Protein AF-A0A7Y9XGN6-F1 (afdb_monomer_lite)

Sequence (135 aa):
MPPRQEVPAAYTAVFDGYAAALERAPLDTHTRRAYASRVRSFLAWLETADPAGGDPLTDAHGRDFAARDYRSHLKTVLKRSPATANAHLVALDHFFTHLGLGPANVGRDEPPANAPAHWQPGSRSGSCARWRSAP

Structure (mmCIF, N/CA/C/O backbone):
data_AF-A0A7Y9XGN6-F1
#
_entry.id   AF-A0A7Y9XGN6-F1
#
loop_
_atom_site.group_PDB
_atom_site.id
_atom_site.type_symbol
_atom_site.label_atom_id
_atom_site.label_alt_id
_atom_site.label_comp_id
_atom_site.label_asym_id
_atom_site.label_entity_id
_atom_site.label_seq_id
_atom_site.pdbx_PDB_ins_code
_atom_site.Cartn_x
_atom_site.Cartn_y
_atom_site.Cartn_z
_atom_site.occupancy
_atom_site.B_iso_or_equiv
_atom_site.auth_seq_id
_atom_site.auth_comp_id
_atom_site.auth_asym_id
_atom_site.auth_atom_id
_atom_site.pdbx_PDB_model_num
ATOM 1 N N . MET A 1 1 ? 21.575 1.182 7.914 1.00 39.06 1 MET A N 1
ATOM 2 C CA . MET A 1 1 ? 20.218 0.738 7.526 1.00 39.06 1 MET A CA 1
ATOM 3 C C . MET A 1 1 ? 19.242 1.370 8.499 1.00 39.06 1 MET A C 1
ATOM 5 O O . MET A 1 1 ? 19.500 1.233 9.689 1.00 39.06 1 MET A O 1
ATOM 9 N N . PRO A 1 2 ? 18.183 2.069 8.058 1.00 43.06 2 PRO A N 1
ATOM 10 C CA . PRO A 1 2 ? 17.113 2.421 8.985 1.00 43.06 2 PRO A CA 1
ATOM 11 C C . PRO A 1 2 ? 16.530 1.123 9.575 1.00 43.06 2 PRO A C 1
ATOM 13 O O . PRO A 1 2 ? 16.547 0.098 8.878 1.00 43.06 2 PRO A O 1
ATOM 16 N N . PRO A 1 3 ? 16.075 1.129 10.840 1.00 50.78 3 PRO A N 1
ATOM 17 C CA . PRO A 1 3 ? 15.424 -0.034 11.429 1.00 50.78 3 PRO A CA 1
ATOM 18 C C . PRO A 1 3 ? 14.290 -0.496 10.510 1.00 50.78 3 PRO A C 1
ATOM 20 O O . PRO A 1 3 ? 13.629 0.323 9.864 1.00 50.78 3 PRO A O 1
ATOM 23 N N . ARG A 1 4 ? 14.099 -1.817 10.396 1.00 63.28 4 ARG A N 1
ATOM 24 C CA . ARG A 1 4 ? 12.927 -2.359 9.701 1.00 63.28 4 ARG A CA 1
ATOM 25 C C . ARG A 1 4 ? 11.708 -1.759 10.389 1.00 63.28 4 ARG A C 1
ATOM 27 O O . ARG A 1 4 ? 11.490 -2.040 11.557 1.00 63.28 4 ARG A O 1
ATOM 34 N N . GLN A 1 5 ? 10.968 -0.921 9.672 1.00 76.62 5 GLN A N 1
ATOM 35 C CA . GLN A 1 5 ? 9.728 -0.354 10.179 1.00 76.62 5 GLN A CA 1
ATOM 36 C C . GLN A 1 5 ? 8.801 -1.513 10.556 1.00 76.62 5 GLN A C 1
ATOM 38 O O . GLN A 1 5 ? 8.563 -2.406 9.732 1.00 76.62 5 GLN A O 1
ATOM 43 N N . GLU A 1 6 ? 8.399 -1.542 11.823 1.00 86.19 6 GLU A N 1
ATOM 44 C CA . GLU A 1 6 ? 7.549 -2.586 12.385 1.00 86.19 6 GLU A CA 1
ATOM 45 C C . GLU A 1 6 ? 6.124 -2.444 11.855 1.00 86.19 6 GLU A C 1
ATOM 47 O O . GLU A 1 6 ? 5.692 -1.350 11.486 1.00 86.19 6 GLU A O 1
ATOM 52 N N . VAL A 1 7 ? 5.413 -3.568 11.764 1.00 88.25 7 VAL A N 1
ATOM 53 C CA . VAL A 1 7 ? 3.999 -3.561 11.382 1.00 88.25 7 VAL A CA 1
ATOM 54 C C . VAL A 1 7 ? 3.183 -3.294 12.643 1.00 88.25 7 VAL A C 1
ATOM 56 O O . VAL A 1 7 ? 3.361 -4.025 13.618 1.00 88.25 7 VAL A O 1
ATOM 59 N N . PRO A 1 8 ? 2.308 -2.275 12.648 1.00 91.94 8 PRO A N 1
ATOM 60 C CA . PRO A 1 8 ? 1.384 -2.050 13.752 1.00 91.94 8 PRO A CA 1
ATOM 61 C C . PRO A 1 8 ? 0.510 -3.280 14.000 1.00 91.94 8 PRO A C 1
ATOM 63 O O . PRO A 1 8 ? 0.090 -3.946 13.052 1.00 91.94 8 PRO A O 1
ATOM 66 N N . ALA A 1 9 ? 0.200 -3.555 15.270 1.00 90.56 9 ALA A N 1
ATOM 67 C CA . ALA A 1 9 ? -0.523 -4.760 15.678 1.00 90.56 9 ALA A CA 1
ATOM 68 C C . ALA A 1 9 ? -1.870 -4.936 14.953 1.00 90.56 9 ALA A C 1
ATOM 70 O O . ALA A 1 9 ? -2.242 -6.060 14.617 1.00 90.56 9 ALA A O 1
ATOM 71 N N . ALA A 1 10 ? -2.558 -3.827 14.654 1.00 90.25 10 ALA A N 1
ATOM 72 C CA . ALA A 1 10 ? -3.819 -3.814 13.914 1.00 90.25 10 ALA A CA 1
ATOM 73 C C . ALA A 1 10 ? -3.705 -4.434 12.508 1.00 90.25 10 ALA A C 1
ATOM 75 O O . ALA A 1 10 ? -4.661 -5.024 12.011 1.00 90.25 10 ALA A O 1
ATOM 76 N N . TYR A 1 11 ? -2.527 -4.358 11.881 1.00 94.00 11 TYR A N 1
ATOM 77 C CA . TYR A 1 11 ? -2.303 -4.800 10.504 1.00 94.00 11 TYR A CA 1
ATOM 78 C C . TYR A 1 11 ? -1.455 -6.071 10.387 1.00 94.00 11 TYR A C 1
ATOM 80 O O . TYR A 1 11 ? -1.208 -6.535 9.271 1.00 94.00 11 TYR A O 1
ATOM 88 N N . THR A 1 12 ? -1.021 -6.660 11.507 1.00 94.19 12 THR A N 1
ATOM 89 C CA . THR A 1 12 ? -0.153 -7.850 11.518 1.00 94.19 12 THR A CA 1
ATOM 90 C C . THR A 1 12 ? -0.769 -9.014 10.749 1.00 94.19 12 THR A C 1
ATOM 92 O O . THR A 1 12 ? -0.118 -9.570 9.871 1.00 94.19 12 THR A O 1
ATOM 95 N N . ALA A 1 13 ? -2.042 -9.337 10.996 1.00 94.62 13 ALA A N 1
ATOM 96 C CA . ALA A 1 13 ? -2.705 -10.465 10.338 1.00 94.62 13 ALA A CA 1
ATOM 97 C C . ALA A 1 13 ? -2.766 -10.302 8.807 1.00 94.62 13 ALA A C 1
ATOM 99 O O . ALA A 1 13 ? -2.491 -11.242 8.059 1.00 94.62 13 ALA A O 1
ATOM 100 N N . VAL A 1 14 ? -3.080 -9.090 8.340 1.00 95.06 14 VAL A N 1
ATOM 101 C CA . VAL A 1 14 ? -3.137 -8.769 6.907 1.00 95.06 14 VAL A CA 1
ATOM 102 C C . VAL A 1 14 ? -1.741 -8.843 6.284 1.00 95.06 14 VAL A C 1
ATOM 104 O O . VAL A 1 14 ? -1.564 -9.399 5.198 1.00 95.06 14 VAL A O 1
ATOM 107 N N . PHE A 1 15 ? -0.728 -8.320 6.980 1.00 95.88 15 PHE A N 1
ATOM 108 C CA . PHE A 1 15 ? 0.651 -8.375 6.513 1.00 95.88 15 PHE A CA 1
ATOM 109 C C . PHE A 1 15 ? 1.195 -9.806 6.450 1.00 95.88 15 PHE A C 1
ATOM 111 O O . PHE A 1 15 ? 1.836 -10.161 5.461 1.00 95.88 15 PHE A O 1
ATOM 118 N N . ASP A 1 16 ? 0.925 -10.634 7.457 1.00 95.62 16 ASP A N 1
ATOM 119 C CA . ASP A 1 16 ? 1.389 -12.022 7.511 1.00 95.62 16 ASP A CA 1
ATOM 120 C C . ASP A 1 16 ? 0.761 -12.866 6.396 1.00 95.62 16 ASP A C 1
ATOM 122 O O . ASP A 1 16 ? 1.461 -13.630 5.724 1.00 95.62 16 ASP A O 1
ATOM 126 N N . GLY A 1 17 ? -0.534 -12.663 6.119 1.00 96.19 17 GLY A N 1
ATOM 127 C CA . GLY A 1 17 ? -1.211 -13.275 4.973 1.00 96.19 17 GLY A CA 1
ATOM 128 C C . GLY A 1 17 ? -0.539 -12.915 3.645 1.00 96.19 17 GLY A C 1
ATOM 129 O O . GLY A 1 17 ? -0.247 -13.793 2.823 1.00 96.19 17 GLY A O 1
ATOM 130 N N . TYR A 1 18 ? -0.195 -11.638 3.469 1.00 96.06 18 TYR A N 1
ATOM 131 C CA . TYR A 1 18 ? 0.516 -11.172 2.284 1.00 96.06 18 TYR A CA 1
ATOM 132 C C . TYR A 1 18 ? 1.956 -11.699 2.199 1.00 96.06 18 TYR A C 1
ATOM 134 O O . TYR A 1 18 ? 2.402 -12.112 1.127 1.00 96.06 18 TYR A O 1
ATOM 142 N N . ALA A 1 19 ? 2.691 -11.742 3.312 1.00 95.00 19 ALA A N 1
ATOM 143 C CA . ALA A 1 19 ? 4.045 -12.287 3.361 1.00 95.00 19 ALA A CA 1
ATOM 144 C C . ALA A 1 19 ? 4.062 -13.776 2.974 1.00 95.00 19 ALA A C 1
ATOM 146 O O . ALA A 1 19 ? 4.873 -14.192 2.146 1.00 95.00 19 ALA A O 1
ATOM 147 N N . ALA A 1 20 ? 3.108 -14.562 3.478 1.00 95.75 20 ALA A N 1
ATOM 148 C CA . ALA A 1 20 ? 2.940 -15.962 3.095 1.00 95.75 20 ALA A CA 1
ATOM 149 C C . ALA A 1 20 ? 2.544 -16.137 1.616 1.00 95.75 20 ALA A C 1
ATOM 151 O O . ALA A 1 20 ? 2.874 -17.149 0.990 1.00 95.75 20 ALA A O 1
ATOM 152 N N . ALA A 1 21 ? 1.824 -15.176 1.030 1.00 94.19 21 ALA A N 1
ATOM 153 C CA . ALA A 1 21 ? 1.539 -15.164 -0.403 1.00 94.19 21 ALA A CA 1
ATOM 154 C C . ALA A 1 21 ? 2.789 -14.836 -1.237 1.00 94.19 21 ALA A C 1
ATOM 156 O O . ALA A 1 21 ? 3.041 -15.510 -2.236 1.00 94.19 21 ALA A O 1
ATOM 157 N N . LEU A 1 22 ? 3.610 -13.872 -0.804 1.00 93.69 22 LEU A N 1
ATOM 158 C CA . LEU A 1 22 ? 4.873 -13.529 -1.466 1.00 93.69 22 LEU A CA 1
ATOM 159 C C . LEU A 1 22 ? 5.839 -14.715 -1.525 1.00 93.69 22 LEU A C 1
ATOM 161 O O . LEU A 1 22 ? 6.496 -14.901 -2.547 1.00 93.69 22 LEU A O 1
ATOM 165 N N . GLU A 1 23 ? 5.903 -15.541 -0.478 1.00 92.69 23 GLU A N 1
ATOM 166 C CA . GLU A 1 23 ? 6.779 -16.720 -0.476 1.00 92.69 23 GLU A CA 1
ATOM 167 C C . GLU A 1 23 ? 6.382 -17.785 -1.507 1.00 92.69 23 GLU A C 1
ATOM 169 O O . GLU A 1 23 ? 7.240 -18.508 -2.021 1.00 92.69 23 GLU A O 1
ATOM 174 N N . ARG A 1 24 ? 5.094 -17.845 -1.862 1.00 91.06 24 ARG A N 1
ATOM 175 C CA . ARG A 1 24 ? 4.558 -18.757 -2.883 1.00 91.06 24 ARG A CA 1
ATOM 176 C C . ARG A 1 24 ? 4.578 -18.162 -4.291 1.00 91.06 24 ARG A C 1
ATOM 178 O O . ARG A 1 24 ? 4.415 -18.899 -5.260 1.00 91.06 24 ARG A O 1
ATOM 185 N N . ALA A 1 25 ? 4.764 -16.850 -4.420 1.00 88.56 25 ALA A N 1
ATOM 186 C CA . ALA A 1 25 ? 4.766 -16.174 -5.709 1.00 88.56 25 ALA A CA 1
ATOM 187 C C . ALA A 1 25 ? 6.040 -16.506 -6.514 1.00 88.56 25 ALA A C 1
ATOM 189 O O . ALA A 1 25 ? 7.129 -16.589 -5.936 1.00 88.56 25 ALA A O 1
ATOM 190 N N . PRO A 1 26 ? 5.964 -16.624 -7.852 1.00 91.38 26 PRO A N 1
ATOM 191 C CA . PRO A 1 26 ? 7.125 -16.840 -8.721 1.00 91.38 26 PRO A CA 1
ATOM 192 C C . PRO A 1 26 ? 7.944 -15.545 -8.915 1.00 91.38 26 PRO A C 1
ATOM 194 O O . PRO A 1 26 ? 8.230 -15.125 -10.030 1.00 91.38 26 PRO A O 1
ATOM 197 N N . LEU A 1 27 ? 8.291 -14.884 -7.811 1.00 89.88 27 LEU A N 1
ATOM 198 C CA . LEU A 1 27 ? 9.112 -13.677 -7.741 1.00 89.88 27 LEU A CA 1
ATOM 199 C C . LEU A 1 27 ? 10.478 -14.022 -7.160 1.00 89.88 27 LEU A C 1
ATOM 201 O O . LEU A 1 27 ? 10.582 -14.892 -6.292 1.00 89.88 27 LEU A O 1
ATOM 205 N N . ASP A 1 28 ? 11.514 -13.297 -7.568 1.00 93.25 28 ASP A N 1
ATOM 206 C CA . ASP A 1 28 ? 12.833 -13.442 -6.968 1.00 93.25 28 ASP A CA 1
ATOM 207 C C . ASP A 1 28 ? 12.858 -12.931 -5.513 1.00 93.25 28 ASP A C 1
ATOM 209 O O . ASP A 1 28 ? 12.075 -12.069 -5.093 1.00 93.25 28 ASP A O 1
ATOM 213 N N . THR A 1 29 ? 13.802 -13.449 -4.726 1.00 91.19 29 THR A N 1
ATOM 214 C CA . THR A 1 29 ? 13.941 -13.131 -3.298 1.00 91.19 29 THR A CA 1
ATOM 215 C C . THR A 1 29 ? 14.146 -11.638 -3.038 1.00 91.19 29 THR A C 1
ATOM 217 O O . THR A 1 29 ? 13.726 -11.121 -1.999 1.00 91.19 29 THR A O 1
ATOM 220 N N . HIS A 1 30 ? 14.808 -10.914 -3.944 1.00 91.12 30 HIS A N 1
ATOM 221 C CA . HIS A 1 30 ? 15.006 -9.480 -3.780 1.00 91.12 30 HIS A CA 1
ATOM 222 C C . HIS A 1 30 ? 13.679 -8.730 -3.943 1.00 91.12 30 HIS A C 1
ATOM 224 O O . HIS A 1 30 ? 13.337 -7.934 -3.065 1.00 91.12 30 HIS A O 1
ATOM 230 N N . THR A 1 31 ? 12.889 -9.052 -4.966 1.00 91.19 31 THR A N 1
ATOM 231 C CA . THR A 1 31 ? 11.566 -8.457 -5.194 1.00 91.19 31 THR A CA 1
ATOM 232 C C . THR A 1 31 ? 10.594 -8.750 -4.052 1.00 91.19 31 THR A C 1
ATOM 234 O O . THR A 1 31 ? 9.976 -7.811 -3.544 1.00 91.19 31 THR A O 1
ATOM 237 N N . ARG A 1 32 ? 10.527 -9.995 -3.551 1.00 93.50 32 ARG A N 1
ATOM 238 C CA . ARG A 1 32 ? 9.690 -10.353 -2.383 1.00 93.50 32 ARG A CA 1
ATOM 239 C C . ARG A 1 32 ? 10.010 -9.483 -1.167 1.00 93.50 32 ARG A C 1
ATOM 241 O O . ARG A 1 32 ? 9.125 -8.848 -0.592 1.00 93.50 32 ARG A O 1
ATOM 248 N N . ARG A 1 33 ? 11.296 -9.381 -0.809 1.00 92.75 33 ARG A N 1
ATOM 249 C CA . ARG A 1 33 ? 11.750 -8.548 0.320 1.00 92.75 33 ARG A CA 1
ATOM 250 C C . ARG A 1 33 ? 11.431 -7.075 0.104 1.00 92.75 33 ARG A C 1
ATOM 252 O O . ARG A 1 33 ? 11.039 -6.387 1.048 1.00 92.75 33 ARG A O 1
ATOM 259 N N . ALA A 1 34 ? 11.600 -6.591 -1.121 1.00 93.56 34 ALA A N 1
ATOM 260 C CA . ALA A 1 34 ? 11.362 -5.201 -1.456 1.00 93.56 34 ALA A CA 1
ATOM 261 C C . ALA A 1 34 ? 9.862 -4.854 -1.395 1.00 93.56 34 ALA A C 1
ATOM 263 O O . ALA A 1 34 ? 9.510 -3.787 -0.898 1.00 93.56 34 ALA A O 1
ATOM 264 N N . TYR A 1 35 ? 8.971 -5.747 -1.832 1.00 95.62 35 TYR A N 1
ATOM 265 C CA . TYR A 1 35 ? 7.520 -5.561 -1.718 1.00 95.62 35 TYR A CA 1
ATOM 266 C C . TYR A 1 35 ? 7.070 -5.604 -0.262 1.00 95.62 35 TYR A C 1
ATOM 268 O O . TYR A 1 35 ? 6.422 -4.663 0.194 1.00 95.62 35 TYR A O 1
ATOM 276 N N . ALA A 1 36 ? 7.499 -6.620 0.492 1.00 94.94 36 ALA A N 1
ATOM 277 C CA . ALA A 1 36 ? 7.215 -6.715 1.919 1.00 94.94 36 ALA A CA 1
ATOM 278 C C . ALA A 1 36 ? 7.653 -5.441 2.657 1.00 94.94 36 ALA A C 1
ATOM 280 O O . ALA A 1 36 ? 6.879 -4.867 3.413 1.00 94.94 36 ALA A O 1
ATOM 281 N N . SER A 1 37 ? 8.863 -4.935 2.390 1.00 95.31 37 SER A N 1
ATOM 282 C CA . SER A 1 37 ? 9.350 -3.705 3.023 1.00 95.31 37 SER A CA 1
ATOM 283 C C . SER A 1 37 ? 8.481 -2.486 2.724 1.00 95.31 37 SER A C 1
ATOM 285 O O . SER A 1 37 ? 8.237 -1.687 3.623 1.00 95.31 37 SER A O 1
ATOM 287 N N . ARG A 1 38 ? 8.031 -2.325 1.477 1.00 95.12 38 ARG A N 1
ATOM 288 C CA . ARG A 1 38 ? 7.225 -1.166 1.070 1.00 95.12 38 ARG A CA 1
ATOM 289 C C . ARG A 1 38 ? 5.816 -1.221 1.651 1.00 95.12 38 ARG A C 1
ATOM 291 O O . ARG A 1 38 ? 5.317 -0.185 2.076 1.00 95.12 38 ARG A O 1
ATOM 298 N N . VAL A 1 39 ? 5.227 -2.415 1.738 1.00 96.31 39 VAL A N 1
ATOM 299 C CA . VAL A 1 39 ? 3.919 -2.618 2.376 1.00 96.31 39 VAL A CA 1
ATOM 300 C C . VAL A 1 39 ? 3.991 -2.357 3.881 1.00 96.31 39 VAL A C 1
ATOM 302 O O . VAL A 1 39 ? 3.126 -1.659 4.395 1.00 96.31 39 VAL A O 1
ATOM 305 N N . ARG A 1 40 ? 5.055 -2.778 4.587 1.00 95.69 40 ARG A N 1
ATOM 306 C CA . ARG A 1 40 ? 5.224 -2.412 6.012 1.00 95.69 40 ARG A CA 1
ATOM 307 C C . ARG A 1 40 ? 5.238 -0.901 6.221 1.00 95.69 40 ARG A C 1
ATOM 309 O O . ARG A 1 40 ? 4.556 -0.403 7.107 1.00 95.69 40 ARG A O 1
ATOM 316 N N . SER A 1 41 ? 5.981 -0.168 5.390 1.00 94.94 41 SER A N 1
ATOM 317 C CA . SER A 1 41 ? 6.027 1.296 5.477 1.00 94.94 41 SER A CA 1
ATOM 318 C C . SER A 1 41 ? 4.681 1.962 5.189 1.00 94.94 41 SER A C 1
ATOM 320 O O . SER A 1 41 ? 4.443 3.052 5.699 1.00 94.94 41 SER A O 1
ATOM 322 N N . PHE A 1 42 ? 3.822 1.348 4.375 1.00 95.38 42 PHE A N 1
ATOM 323 C CA . PHE A 1 42 ? 2.464 1.834 4.141 1.00 95.38 42 PHE A CA 1
ATOM 324 C C . PHE A 1 42 ? 1.549 1.559 5.338 1.00 95.38 42 PHE A C 1
ATOM 326 O O . PHE A 1 42 ? 0.908 2.481 5.824 1.00 95.38 42 PHE A O 1
ATOM 333 N N . LEU A 1 43 ? 1.550 0.334 5.871 1.00 95.12 43 LEU A N 1
ATOM 334 C CA . LEU A 1 43 ? 0.726 -0.039 7.030 1.00 95.12 43 LEU A CA 1
ATOM 335 C C . LEU A 1 43 ? 1.100 0.758 8.285 1.00 95.12 43 LEU A C 1
ATOM 337 O O . LEU A 1 43 ? 0.239 1.226 9.018 1.00 95.12 43 LEU A O 1
ATOM 341 N N . ALA A 1 44 ? 2.392 0.979 8.507 1.00 93.75 44 ALA A N 1
ATOM 342 C CA . ALA A 1 44 ? 2.852 1.821 9.603 1.00 93.75 44 ALA A CA 1
ATOM 343 C C . ALA A 1 44 ? 2.505 3.305 9.411 1.00 93.75 44 ALA A C 1
ATOM 345 O O . ALA A 1 44 ? 2.357 4.023 10.393 1.00 93.75 44 ALA A O 1
ATOM 346 N N . TRP A 1 45 ? 2.367 3.772 8.167 1.00 94.75 45 TRP A N 1
ATOM 347 C CA . TRP A 1 45 ? 1.832 5.106 7.902 1.00 94.75 45 TRP A CA 1
ATOM 348 C C . TRP A 1 45 ? 0.323 5.163 8.173 1.00 94.75 45 TRP A C 1
ATOM 350 O O . TRP A 1 45 ? -0.108 6.107 8.830 1.00 94.75 45 TRP A O 1
ATOM 360 N N . LEU A 1 46 ? -0.446 4.142 7.764 1.00 93.50 46 LEU A N 1
ATOM 361 C CA . LEU A 1 46 ? -1.894 4.043 8.008 1.00 93.50 46 LEU A CA 1
ATOM 362 C C . LEU A 1 46 ? -2.275 4.098 9.489 1.00 93.50 46 LEU A C 1
ATOM 364 O O . LEU A 1 46 ? -3.320 4.631 9.812 1.00 93.50 46 LEU A O 1
ATOM 368 N N . GLU A 1 47 ? -1.440 3.594 10.397 1.00 91.06 47 GLU A N 1
ATOM 369 C CA . GLU A 1 47 ? -1.700 3.703 11.845 1.00 91.06 47 GLU A CA 1
ATOM 370 C C . GLU A 1 47 ? -1.789 5.155 12.327 1.00 91.06 47 GLU A C 1
ATOM 372 O O . GLU A 1 47 ? -2.491 5.475 13.280 1.00 91.06 47 GLU A O 1
ATOM 377 N N . THR A 1 48 ? -1.034 6.040 11.680 1.00 88.75 48 THR A N 1
ATOM 378 C CA . THR A 1 48 ? -0.939 7.455 12.061 1.00 88.75 48 THR A CA 1
ATOM 379 C C . THR A 1 48 ? -1.711 8.376 11.128 1.00 88.75 48 THR A C 1
ATOM 381 O O . THR A 1 48 ? -1.905 9.550 11.441 1.00 88.75 48 THR A O 1
ATOM 384 N N . ALA A 1 49 ? -2.094 7.869 9.961 1.00 84.25 49 ALA A N 1
ATOM 385 C CA . ALA A 1 49 ? -2.826 8.607 8.957 1.00 84.25 49 ALA A CA 1
ATOM 386 C C . ALA A 1 49 ? -4.315 8.313 9.114 1.00 84.25 49 ALA A C 1
ATOM 388 O O . ALA A 1 49 ? -4.708 7.166 9.280 1.00 84.25 49 ALA A O 1
ATOM 389 N N . ASP A 1 50 ? -5.135 9.348 8.993 1.00 78.88 50 ASP A N 1
ATOM 390 C CA . ASP A 1 50 ? -6.586 9.226 8.865 1.00 78.88 50 ASP A CA 1
ATOM 391 C C . ASP A 1 50 ? -6.960 9.515 7.400 1.00 78.88 50 ASP A C 1
ATOM 393 O O . ASP A 1 50 ? -7.334 10.646 7.069 1.00 78.88 50 ASP A O 1
ATOM 397 N N . PRO A 1 51 ? -6.702 8.577 6.461 1.00 74.69 51 PRO A N 1
ATOM 398 C CA . PRO A 1 51 ? -7.013 8.794 5.057 1.00 74.69 51 PRO A CA 1
ATOM 399 C C . PRO A 1 51 ? -8.528 8.880 4.865 1.00 74.69 51 PRO A C 1
ATOM 401 O O . PRO A 1 51 ? -9.295 8.056 5.360 1.00 74.69 51 PRO A O 1
ATOM 404 N N . ALA A 1 52 ? -8.963 9.877 4.100 1.00 70.56 52 ALA A N 1
ATOM 405 C CA . ALA A 1 52 ? -10.373 10.041 3.778 1.00 70.56 52 ALA A CA 1
ATOM 406 C C . ALA A 1 52 ? -10.894 8.870 2.922 1.00 70.56 52 ALA A C 1
ATOM 408 O O . ALA A 1 52 ? -10.152 8.274 2.146 1.00 70.56 52 ALA A O 1
ATOM 409 N N . GLY A 1 53 ? -12.203 8.607 2.976 1.00 70.19 53 GLY A N 1
ATOM 410 C CA . GLY A 1 53 ? -12.878 7.821 1.938 1.00 70.19 53 GLY A CA 1
ATOM 411 C C . GLY A 1 53 ? -13.143 6.344 2.229 1.00 70.19 53 GLY A C 1
ATOM 412 O O . GLY A 1 53 ? -13.490 5.653 1.279 1.00 70.19 53 GLY A O 1
ATOM 413 N N . GLY A 1 54 ? -13.051 5.888 3.484 1.00 81.00 54 GLY A N 1
ATOM 414 C CA . GLY A 1 54 ? -13.409 4.522 3.904 1.00 81.00 54 GLY A CA 1
ATOM 415 C C . GLY A 1 54 ? -12.200 3.680 4.318 1.00 81.00 54 GLY A C 1
ATOM 416 O O . GLY A 1 54 ? -11.071 4.162 4.289 1.00 81.00 54 GLY A O 1
ATOM 417 N N . ASP A 1 55 ? -12.428 2.425 4.717 1.00 87.00 55 ASP A N 1
ATOM 418 C CA . ASP A 1 55 ? -11.338 1.511 5.085 1.00 87.00 55 ASP A CA 1
ATOM 419 C C . ASP A 1 55 ? -10.536 1.095 3.833 1.00 87.00 55 ASP A C 1
ATOM 421 O O . ASP A 1 55 ? -11.061 0.391 2.966 1.00 87.00 55 ASP A O 1
ATOM 425 N N . PRO A 1 56 ? -9.250 1.476 3.724 1.00 89.12 56 PRO A N 1
ATOM 426 C CA . PRO A 1 56 ? -8.452 1.227 2.529 1.00 89.12 56 PRO A CA 1
ATOM 427 C C . PRO A 1 56 ? -8.077 -0.240 2.300 1.00 89.12 56 PRO A C 1
ATOM 429 O O . PRO A 1 56 ? -7.539 -0.568 1.240 1.00 89.12 56 PRO A O 1
ATOM 432 N N . LEU A 1 57 ? -8.305 -1.119 3.280 1.00 91.75 57 LEU A N 1
ATOM 433 C CA . LEU A 1 57 ? -8.017 -2.550 3.166 1.00 91.75 57 LEU A CA 1
ATOM 434 C C . LEU A 1 57 ? -9.229 -3.366 2.705 1.00 91.75 57 LEU A C 1
ATOM 436 O O . LEU A 1 57 ? -9.062 -4.531 2.340 1.00 91.75 57 LEU A O 1
ATOM 440 N N . THR A 1 58 ? -10.424 -2.771 2.693 1.00 91.56 58 THR A N 1
ATOM 441 C CA . THR A 1 58 ? -11.675 -3.460 2.341 1.00 91.56 58 THR A CA 1
ATOM 442 C C . THR A 1 58 ? -12.519 -2.719 1.304 1.00 91.56 58 THR A C 1
ATOM 444 O O . THR A 1 58 ? -13.335 -3.352 0.635 1.00 91.56 58 THR A O 1
ATOM 447 N N . ASP A 1 59 ? -12.294 -1.418 1.105 1.00 88.75 59 ASP A N 1
ATOM 448 C CA . ASP A 1 59 ? -13.009 -0.589 0.137 1.00 88.75 59 ASP A CA 1
ATOM 449 C C . ASP A 1 59 ? -12.091 -0.078 -0.985 1.00 88.75 59 ASP A C 1
ATOM 451 O O . ASP A 1 59 ? -10.998 0.445 -0.758 1.00 88.75 59 ASP A O 1
ATOM 455 N N . ALA A 1 60 ? -12.562 -0.194 -2.229 1.00 88.69 60 ALA A N 1
ATOM 456 C CA . ALA A 1 60 ? -11.831 0.256 -3.410 1.00 88.69 60 ALA A CA 1
ATOM 457 C C . ALA A 1 60 ? -11.681 1.784 -3.454 1.00 88.69 60 ALA A C 1
ATOM 459 O O . ALA A 1 60 ? -10.656 2.282 -3.923 1.00 88.69 60 ALA A O 1
ATOM 460 N N . HIS A 1 61 ? -12.672 2.527 -2.954 1.00 87.50 61 HIS A N 1
ATOM 461 C CA . HIS A 1 61 ? -12.591 3.982 -2.891 1.00 87.50 61 HIS A CA 1
ATOM 462 C C . HIS A 1 61 ? -11.608 4.417 -1.792 1.00 87.50 61 HIS A C 1
ATOM 464 O O . HIS A 1 61 ? -10.667 5.158 -2.085 1.00 87.50 61 HIS A O 1
ATOM 470 N N . GLY A 1 62 ? -11.719 3.865 -0.579 1.00 90.19 62 GLY A N 1
ATOM 471 C CA . GLY A 1 62 ? -10.734 4.056 0.494 1.00 90.19 62 GLY A CA 1
ATOM 472 C C . GLY A 1 62 ? -9.302 3.713 0.065 1.00 90.19 62 GLY A C 1
ATOM 473 O O . GLY A 1 62 ? -8.369 4.477 0.322 1.00 90.19 62 GLY A O 1
ATOM 474 N N . ARG A 1 63 ? -9.117 2.616 -0.682 1.00 92.50 63 ARG A N 1
ATOM 475 C CA . ARG A 1 63 ? -7.823 2.216 -1.259 1.00 92.50 63 ARG A CA 1
ATOM 476 C C . ARG A 1 63 ? -7.216 3.317 -2.127 1.00 92.50 63 ARG A C 1
ATOM 478 O O . ARG A 1 63 ? -6.027 3.618 -1.998 1.00 92.50 63 ARG A O 1
ATOM 485 N N . ASP A 1 64 ? -8.005 3.896 -3.029 1.00 91.62 64 ASP A N 1
ATOM 486 C CA . ASP A 1 64 ? -7.524 4.898 -3.983 1.00 91.62 64 ASP A CA 1
ATOM 487 C C . ASP A 1 64 ? -7.114 6.197 -3.272 1.00 91.62 64 ASP A C 1
ATOM 489 O O . ASP A 1 64 ? -6.056 6.764 -3.574 1.00 91.62 64 ASP A O 1
ATOM 493 N N . PHE A 1 65 ? -7.895 6.625 -2.274 1.00 91.12 65 PHE A N 1
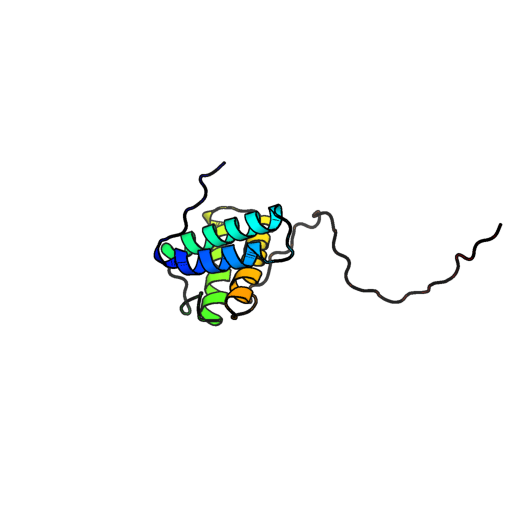ATOM 494 C CA . PHE A 1 65 ? -7.552 7.771 -1.429 1.00 91.12 65 PHE A CA 1
ATOM 495 C C . PHE A 1 65 ? -6.286 7.514 -0.610 1.00 91.12 65 PHE A C 1
ATOM 497 O O . PHE A 1 65 ? -5.341 8.304 -0.682 1.00 91.12 65 PHE A O 1
ATOM 504 N N . ALA A 1 66 ? -6.194 6.375 0.079 1.00 93.88 66 ALA A N 1
ATOM 505 C CA . ALA A 1 66 ? -5.019 6.038 0.875 1.00 93.88 66 ALA A CA 1
ATOM 506 C C . ALA A 1 66 ? -3.743 5.932 0.025 1.00 93.88 66 ALA A C 1
ATOM 508 O O . ALA A 1 66 ? -2.691 6.433 0.423 1.00 93.88 66 ALA A O 1
ATOM 509 N N . ALA A 1 67 ? -3.809 5.338 -1.170 1.00 93.62 67 ALA A N 1
ATOM 510 C CA . ALA A 1 67 ? -2.660 5.252 -2.071 1.00 93.62 67 ALA A CA 1
ATOM 511 C C . ALA A 1 67 ? -2.208 6.639 -2.572 1.00 93.62 67 ALA A C 1
ATOM 513 O O . ALA A 1 67 ? -1.003 6.913 -2.677 1.00 93.62 67 ALA A O 1
ATOM 514 N N . ARG A 1 68 ? -3.159 7.542 -2.853 1.00 92.75 68 ARG A N 1
ATOM 515 C CA . ARG A 1 68 ? -2.884 8.930 -3.255 1.00 92.75 68 ARG A CA 1
ATOM 516 C C . ARG A 1 68 ? -2.236 9.730 -2.123 1.00 92.75 68 ARG A C 1
ATOM 518 O O . ARG A 1 68 ? -1.229 10.413 -2.355 1.00 92.75 68 ARG A O 1
ATOM 525 N N . ASP A 1 69 ? -2.785 9.640 -0.920 1.00 93.25 69 ASP A N 1
ATOM 526 C CA . ASP A 1 69 ? -2.296 10.368 0.251 1.00 93.25 69 ASP A CA 1
ATOM 527 C C . ASP A 1 69 ? -0.935 9.840 0.694 1.00 93.25 69 ASP A C 1
ATOM 529 O O . ASP A 1 69 ? -0.019 10.623 0.962 1.00 93.25 69 ASP A O 1
ATOM 533 N N . TYR A 1 70 ? -0.731 8.524 0.624 1.00 94.94 70 TYR A N 1
ATOM 534 C CA . TYR A 1 70 ? 0.564 7.921 0.900 1.00 94.94 70 TYR A CA 1
ATOM 535 C C . TYR A 1 70 ? 1.638 8.382 -0.084 1.00 94.94 70 TYR A C 1
ATOM 537 O O . TYR A 1 70 ? 2.730 8.777 0.324 1.00 94.94 70 TYR A O 1
ATOM 545 N N . ARG A 1 71 ? 1.348 8.404 -1.393 1.00 93.44 71 ARG A N 1
ATOM 546 C CA . ARG A 1 71 ? 2.293 8.947 -2.384 1.00 93.44 71 ARG A CA 1
ATOM 547 C C . ARG A 1 71 ? 2.626 10.406 -2.085 1.00 93.44 71 ARG A C 1
ATOM 549 O O . ARG A 1 71 ? 3.790 10.800 -2.192 1.00 93.44 71 ARG A O 1
ATOM 556 N N . SER A 1 72 ? 1.624 11.199 -1.711 1.00 93.19 72 SER A N 1
ATOM 557 C CA . SER A 1 72 ? 1.829 12.591 -1.313 1.00 93.19 72 SER A CA 1
ATOM 558 C C . SER A 1 72 ? 2.763 12.663 -0.106 1.00 93.19 72 SER A C 1
ATOM 560 O O . SER A 1 72 ? 3.780 13.345 -0.187 1.00 93.19 72 SER A O 1
ATOM 562 N N . HIS A 1 73 ? 2.524 11.868 0.939 1.00 93.31 73 HIS A N 1
ATOM 563 C CA . HIS A 1 73 ? 3.387 11.762 2.117 1.00 93.31 73 HIS A CA 1
ATOM 564 C C . HIS A 1 73 ? 4.835 11.368 1.771 1.00 93.31 73 HIS A C 1
ATOM 566 O O . HIS A 1 73 ? 5.783 12.007 2.241 1.00 93.31 73 HIS A O 1
ATOM 572 N N . LEU A 1 74 ? 5.035 10.377 0.891 1.00 94.12 74 LEU A N 1
ATOM 573 C CA . LEU A 1 74 ? 6.370 9.971 0.433 1.00 94.12 74 LEU A CA 1
ATOM 574 C C . LEU A 1 74 ? 7.140 11.147 -0.183 1.00 94.12 74 LEU A C 1
ATOM 576 O O . LEU A 1 74 ? 8.335 11.302 0.072 1.00 94.12 74 LEU A O 1
ATOM 580 N N . LYS A 1 75 ? 6.469 11.981 -0.983 1.00 93.50 75 LYS A N 1
ATOM 581 C CA . LYS A 1 75 ? 7.092 13.109 -1.689 1.00 93.50 75 LYS A CA 1
ATOM 582 C C . LYS A 1 75 ? 7.252 14.341 -0.800 1.00 93.50 75 LYS A C 1
ATOM 584 O O . LYS A 1 75 ? 8.285 15.005 -0.854 1.00 93.50 75 LYS A O 1
ATOM 589 N N . THR A 1 76 ? 6.246 14.675 0.002 1.00 92.75 76 THR A N 1
ATOM 590 C CA . THR A 1 76 ? 6.192 15.949 0.730 1.00 92.75 76 THR A CA 1
ATOM 591 C C . THR A 1 76 ? 6.824 15.861 2.109 1.00 92.75 76 THR A C 1
ATOM 593 O O . THR A 1 76 ? 7.537 16.792 2.482 1.00 92.75 76 THR A O 1
ATOM 596 N N . VAL A 1 77 ? 6.626 14.755 2.830 1.00 92.69 77 VAL A N 1
ATOM 597 C CA . VAL A 1 77 ? 7.138 14.559 4.194 1.00 92.69 77 VAL A CA 1
ATOM 598 C C . VAL A 1 77 ? 8.472 13.828 4.154 1.00 92.69 77 VAL A C 1
ATOM 600 O O . VAL A 1 77 ? 9.471 14.341 4.648 1.00 92.69 77 VAL A O 1
ATOM 603 N N . LEU A 1 78 ? 8.527 12.671 3.487 1.00 90.50 78 LEU A N 1
ATOM 604 C CA . LEU A 1 78 ? 9.747 11.856 3.431 1.00 90.50 78 LEU A CA 1
ATOM 605 C C . LEU A 1 78 ? 10.727 12.271 2.323 1.00 90.50 78 LEU A C 1
ATOM 607 O O . LEU A 1 78 ? 11.796 11.668 2.204 1.00 90.50 78 LEU A O 1
ATOM 611 N N . LYS A 1 79 ? 10.363 13.268 1.502 1.00 92.44 79 LYS A N 1
ATOM 612 C CA . LYS A 1 79 ? 11.182 13.824 0.407 1.00 92.44 79 LYS A CA 1
ATOM 613 C C . LYS A 1 79 ? 11.778 12.752 -0.517 1.00 92.44 79 LYS A C 1
ATOM 615 O O . LYS A 1 79 ? 12.910 12.867 -0.986 1.00 92.44 79 LYS A O 1
ATOM 620 N N . ARG A 1 80 ? 11.035 11.669 -0.765 1.00 91.19 80 ARG A N 1
ATOM 621 C CA . ARG A 1 80 ? 11.470 10.571 -1.635 1.00 91.19 80 ARG A CA 1
ATOM 622 C C . ARG A 1 80 ? 11.430 10.986 -3.100 1.00 91.19 80 ARG A C 1
ATOM 624 O O . ARG A 1 80 ? 10.588 11.779 -3.518 1.00 91.19 80 ARG A O 1
ATOM 631 N N . SER A 1 81 ? 12.328 10.398 -3.891 1.00 91.44 81 SER A N 1
ATOM 632 C CA . SER A 1 81 ? 12.337 10.602 -5.338 1.00 91.44 81 SER A CA 1
ATOM 633 C C . SER A 1 81 ? 11.064 10.036 -5.989 1.00 91.44 81 SER A C 1
ATOM 635 O O . SER A 1 81 ? 10.507 9.055 -5.481 1.00 91.44 81 SER A O 1
ATOM 637 N N . PRO A 1 82 ? 10.633 10.574 -7.146 1.00 89.00 82 PRO A N 1
ATOM 638 C CA . PRO A 1 82 ? 9.479 10.053 -7.884 1.00 89.00 82 PRO A CA 1
ATOM 639 C C . PRO A 1 82 ? 9.596 8.559 -8.213 1.00 89.00 82 PRO A C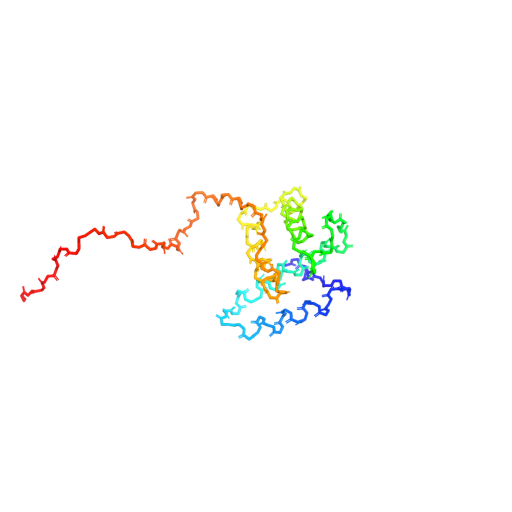 1
ATOM 641 O O . PRO A 1 82 ? 8.647 7.803 -8.032 1.00 89.00 82 PRO A O 1
ATOM 644 N N . ALA A 1 83 ? 10.794 8.103 -8.594 1.00 89.81 83 ALA A N 1
ATOM 645 C CA . ALA A 1 83 ? 11.066 6.689 -8.851 1.00 89.81 83 ALA A CA 1
ATOM 646 C C . ALA A 1 83 ? 10.822 5.811 -7.610 1.00 89.81 83 ALA A C 1
ATOM 648 O O . ALA A 1 83 ? 10.251 4.726 -7.712 1.00 89.81 83 ALA A O 1
ATOM 649 N N . THR A 1 84 ? 11.201 6.300 -6.426 1.00 91.25 84 THR A N 1
ATOM 650 C CA . THR A 1 84 ? 10.932 5.595 -5.167 1.00 91.25 84 THR A CA 1
ATOM 651 C C . THR A 1 84 ? 9.433 5.557 -4.884 1.00 91.25 84 THR A C 1
ATOM 653 O O . THR A 1 84 ? 8.913 4.491 -4.569 1.00 91.25 84 THR A O 1
ATOM 656 N N . ALA A 1 85 ? 8.721 6.677 -5.047 1.00 92.75 85 ALA A N 1
ATOM 657 C CA . ALA A 1 85 ? 7.272 6.730 -4.849 1.00 92.75 85 ALA A CA 1
ATOM 658 C C . ALA A 1 85 ? 6.527 5.760 -5.783 1.00 92.75 85 ALA A C 1
ATOM 660 O O . ALA A 1 85 ? 5.691 4.985 -5.323 1.00 92.75 85 ALA A O 1
ATOM 661 N N . ASN A 1 86 ? 6.900 5.709 -7.064 1.00 92.62 86 ASN A N 1
ATOM 662 C CA . ASN A 1 86 ? 6.336 4.754 -8.018 1.00 92.62 86 ASN A CA 1
ATOM 663 C C . ASN A 1 86 ? 6.622 3.297 -7.622 1.00 92.62 86 ASN A C 1
ATOM 665 O O . ASN A 1 86 ? 5.740 2.451 -7.731 1.00 92.62 86 ASN A O 1
ATOM 669 N N . ALA A 1 87 ? 7.820 2.990 -7.112 1.00 93.62 87 ALA A N 1
ATOM 670 C CA . ALA A 1 87 ? 8.138 1.645 -6.630 1.00 93.62 87 ALA A CA 1
ATOM 671 C C . ALA A 1 87 ? 7.287 1.231 -5.412 1.00 93.62 87 ALA A C 1
ATOM 673 O O . ALA A 1 87 ? 6.973 0.050 -5.262 1.00 93.62 87 ALA A O 1
ATOM 674 N N . HIS A 1 88 ? 6.904 2.180 -4.549 1.00 95.50 88 HIS A N 1
ATOM 675 C CA . HIS A 1 88 ? 5.907 1.942 -3.500 1.00 95.50 88 HIS A CA 1
ATOM 676 C C . HIS A 1 88 ? 4.529 1.655 -4.091 1.00 95.50 88 HIS A C 1
ATOM 678 O O . HIS A 1 88 ? 3.936 0.651 -3.714 1.00 95.50 88 HIS A O 1
ATOM 684 N N . LEU A 1 89 ? 4.064 2.448 -5.060 1.00 95.31 89 LEU A N 1
ATOM 685 C CA . LEU A 1 89 ? 2.768 2.214 -5.707 1.00 95.31 89 LEU A CA 1
ATOM 686 C C . LEU A 1 89 ? 2.684 0.837 -6.378 1.00 95.31 89 LEU A C 1
ATOM 688 O O . LEU A 1 89 ? 1.695 0.144 -6.198 1.00 95.31 89 LEU A O 1
ATOM 692 N N . VAL A 1 90 ? 3.743 0.383 -7.054 1.00 95.44 90 VAL A N 1
ATOM 693 C CA . VAL A 1 90 ? 3.777 -0.966 -7.654 1.00 95.44 90 VAL A CA 1
ATOM 694 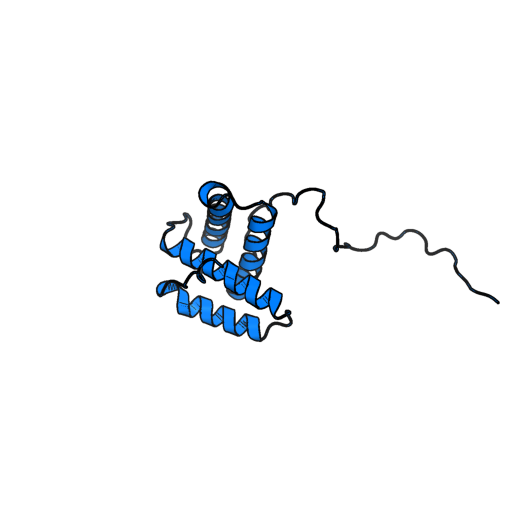C C . VAL A 1 90 ? 3.618 -2.067 -6.598 1.00 95.44 90 VAL A C 1
ATOM 696 O O . VAL A 1 90 ? 2.892 -3.035 -6.812 1.00 95.44 90 VAL A O 1
ATOM 699 N N . ALA A 1 91 ? 4.283 -1.929 -5.448 1.00 95.31 91 ALA A N 1
ATOM 700 C CA . ALA A 1 91 ? 4.134 -2.892 -4.359 1.00 95.31 91 ALA A CA 1
ATOM 701 C C . ALA A 1 91 ? 2.723 -2.854 -3.745 1.00 95.31 91 ALA A C 1
ATOM 703 O O . ALA A 1 91 ? 2.206 -3.902 -3.358 1.00 95.31 91 ALA A O 1
ATOM 704 N N . LEU A 1 92 ? 2.105 -1.670 -3.678 1.00 95.69 92 LEU A N 1
ATOM 705 C CA . LEU A 1 92 ? 0.728 -1.504 -3.216 1.00 95.69 92 LEU A CA 1
ATOM 706 C C . LEU A 1 92 ? -0.285 -2.098 -4.194 1.00 95.69 92 LEU A C 1
ATOM 708 O O . LEU A 1 92 ? -1.196 -2.782 -3.752 1.00 95.69 92 LEU A O 1
ATOM 712 N N . ASP A 1 93 ? -0.094 -1.944 -5.503 1.00 94.69 93 ASP A N 1
ATOM 713 C CA . ASP A 1 93 ? -0.965 -2.560 -6.510 1.00 94.69 93 ASP A CA 1
ATOM 714 C C . ASP A 1 93 ? -0.990 -4.088 -6.374 1.00 94.69 93 ASP A C 1
ATOM 716 O O . ASP A 1 93 ? -2.055 -4.709 -6.407 1.00 94.69 93 ASP A O 1
ATOM 720 N N . HIS A 1 94 ? 0.179 -4.704 -6.168 1.00 95.12 94 HIS A N 1
ATOM 721 C CA . HIS A 1 94 ? 0.283 -6.143 -5.925 1.00 95.12 94 HIS A CA 1
ATOM 722 C C . HIS A 1 94 ? -0.398 -6.552 -4.608 1.00 95.12 94 HIS A C 1
ATOM 724 O O . HIS A 1 94 ? -1.107 -7.557 -4.557 1.00 95.12 94 HIS A O 1
ATOM 730 N N . PHE A 1 95 ? -0.226 -5.757 -3.550 1.00 96.19 95 PHE A N 1
ATOM 731 C CA . PHE A 1 95 ? -0.874 -5.983 -2.260 1.00 96.19 95 PHE A CA 1
ATOM 732 C C . PHE A 1 95 ? -2.405 -5.864 -2.336 1.00 96.19 95 PHE A C 1
ATOM 734 O O . PHE A 1 95 ? -3.106 -6.775 -1.911 1.00 96.19 95 PHE A O 1
ATOM 741 N N . PHE A 1 96 ? -2.945 -4.812 -2.946 1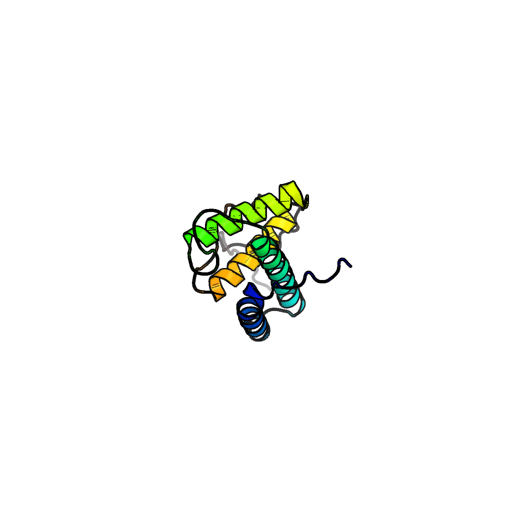.00 94.25 96 PHE A N 1
ATOM 742 C CA . PHE A 1 96 ? -4.392 -4.637 -3.095 1.00 94.25 96 PHE A CA 1
ATOM 743 C C . PHE A 1 96 ? -5.019 -5.662 -4.046 1.00 94.25 96 PHE A C 1
ATOM 745 O O . PHE A 1 96 ? -6.154 -6.090 -3.839 1.00 94.25 96 PHE A O 1
ATOM 752 N N . THR A 1 97 ? -4.271 -6.128 -5.049 1.00 93.94 97 THR A N 1
ATOM 753 C CA . THR A 1 97 ? -4.687 -7.269 -5.877 1.00 93.94 97 THR A CA 1
ATOM 754 C C . THR A 1 97 ? -4.767 -8.552 -5.050 1.00 93.94 97 THR A C 1
ATOM 756 O O . THR A 1 97 ? -5.721 -9.311 -5.201 1.00 93.94 97 THR A O 1
ATOM 759 N N . HIS A 1 98 ? -3.822 -8.777 -4.130 1.00 93.94 98 HIS A N 1
ATOM 760 C CA . HIS A 1 98 ? -3.890 -9.896 -3.186 1.00 93.94 98 HIS A CA 1
ATOM 761 C C . HIS A 1 98 ? -5.112 -9.811 -2.255 1.00 93.94 98 HIS A C 1
ATOM 763 O O . HIS A 1 98 ? -5.712 -10.843 -1.965 1.00 93.94 98 HIS A O 1
ATOM 769 N N . LEU A 1 99 ? -5.520 -8.603 -1.853 1.00 93.50 99 LEU A N 1
ATOM 770 C CA . LEU A 1 99 ? -6.746 -8.370 -1.077 1.00 93.50 99 LEU A CA 1
ATOM 771 C C . LEU A 1 99 ? -8.042 -8.488 -1.902 1.00 93.50 99 LEU A C 1
ATOM 773 O O . LEU A 1 99 ? -9.129 -8.360 -1.350 1.00 93.50 99 LEU A O 1
ATOM 777 N N . GLY A 1 100 ? -7.957 -8.720 -3.216 1.00 93.56 100 GLY A N 1
ATOM 778 C CA . GLY A 1 100 ? -9.124 -8.816 -4.098 1.00 93.56 100 GLY A CA 1
ATOM 779 C C . GLY A 1 100 ? -9.723 -7.470 -4.520 1.00 93.56 100 GLY A C 1
ATOM 780 O O . GLY A 1 100 ? -10.729 -7.451 -5.221 1.00 93.56 100 GLY A O 1
ATOM 781 N N . LEU A 1 101 ? -9.095 -6.348 -4.154 1.00 90.31 101 LEU A N 1
ATOM 782 C CA . LEU A 1 101 ? -9.545 -5.003 -4.529 1.00 90.31 101 LEU A CA 1
ATOM 783 C C . LEU A 1 101 ? -9.080 -4.615 -5.942 1.00 90.31 101 LEU A C 1
ATOM 785 O O . LEU A 1 101 ? -9.709 -3.798 -6.614 1.00 90.31 101 LEU A O 1
ATOM 789 N N . GLY A 1 102 ? -7.967 -5.194 -6.400 1.00 90.62 102 GLY A N 1
ATOM 790 C CA . GLY A 1 102 ? -7.285 -4.807 -7.639 1.00 90.62 102 GLY A CA 1
ATOM 791 C C . GLY A 1 102 ? -6.327 -3.619 -7.450 1.00 90.62 102 GLY A C 1
ATOM 792 O O . GLY A 1 102 ? -6.160 -3.140 -6.324 1.00 90.62 102 GLY A O 1
ATOM 793 N N . PRO A 1 103 ? -5.674 -3.144 -8.526 1.00 88.12 103 PRO A N 1
ATOM 794 C CA . PRO A 1 103 ? -4.682 -2.068 -8.460 1.00 88.12 103 PRO A CA 1
ATOM 795 C C . PRO A 1 103 ? -5.312 -0.717 -8.101 1.00 88.12 103 PRO A C 1
ATOM 797 O O . PRO A 1 103 ? -6.466 -0.457 -8.445 1.00 88.12 103 PRO A O 1
ATOM 800 N N . ALA A 1 104 ? -4.545 0.154 -7.441 1.00 86.12 104 ALA A N 1
ATOM 801 C CA . ALA A 1 104 ? -5.030 1.467 -7.032 1.00 86.12 104 ALA A CA 1
ATOM 802 C C . ALA A 1 104 ? -5.124 2.427 -8.226 1.00 86.12 104 ALA A C 1
ATOM 804 O O . ALA A 1 104 ? -4.211 2.518 -9.052 1.00 86.12 104 ALA A O 1
ATOM 805 N N . ASN A 1 105 ? -6.207 3.202 -8.299 1.00 86.19 105 ASN A N 1
ATOM 806 C CA . ASN A 1 105 ? -6.405 4.198 -9.348 1.00 86.19 105 ASN A CA 1
ATOM 807 C C . ASN A 1 105 ? -5.687 5.515 -9.011 1.00 86.19 105 ASN A C 1
ATOM 809 O O . ASN A 1 105 ? -6.299 6.541 -8.713 1.00 86.19 105 ASN A O 1
ATOM 813 N N . VAL A 1 106 ? -4.353 5.487 -9.036 1.00 80.31 106 VAL A N 1
ATOM 814 C CA . VAL A 1 106 ? -3.505 6.652 -8.753 1.00 80.31 106 VAL A CA 1
ATOM 815 C C . VAL A 1 106 ? -2.571 6.899 -9.932 1.00 80.31 106 VAL A C 1
ATOM 817 O O . VAL A 1 106 ? -1.740 6.057 -10.269 1.00 80.31 106 VAL A O 1
ATOM 820 N N . GLY A 1 107 ? -2.671 8.081 -10.554 1.00 73.06 107 GLY A N 1
ATOM 821 C CA . GLY A 1 107 ? -1.775 8.457 -11.655 1.00 73.06 107 GLY A CA 1
ATOM 822 C C . GLY A 1 107 ? -0.314 8.385 -11.208 1.00 73.06 107 GLY A C 1
ATOM 823 O O . GLY A 1 107 ? 0.001 8.861 -10.127 1.00 73.06 107 GLY A O 1
ATOM 824 N N . ARG A 1 108 ? 0.592 7.791 -11.983 1.00 74.44 108 ARG A N 1
ATOM 825 C CA . ARG A 1 108 ? 2.010 7.645 -11.597 1.00 74.44 108 ARG A CA 1
ATOM 826 C C . ARG A 1 108 ? 2.809 8.887 -12.001 1.00 74.44 108 ARG A C 1
ATOM 828 O O . ARG A 1 108 ? 2.425 9.577 -12.939 1.00 74.44 108 ARG A O 1
ATOM 835 N N . ASP A 1 109 ? 3.884 9.211 -11.278 1.00 69.12 109 ASP A N 1
ATOM 836 C CA . ASP A 1 109 ? 4.791 10.277 -11.734 1.00 69.12 109 ASP A CA 1
ATOM 837 C C . ASP A 1 109 ? 5.562 9.760 -12.950 1.00 69.12 109 ASP A C 1
ATOM 839 O O . ASP A 1 109 ? 5.988 8.602 -12.941 1.00 69.12 109 ASP A O 1
ATOM 843 N N . GLU A 1 110 ? 5.780 10.599 -13.964 1.00 57.47 110 GLU A N 1
ATOM 844 C CA . GLU A 1 110 ? 6.695 10.262 -15.057 1.00 57.47 110 GLU A CA 1
ATOM 845 C C . GLU A 1 110 ? 8.067 9.918 -14.438 1.00 57.47 110 GLU A C 1
ATOM 847 O O . GLU A 1 110 ? 8.603 10.710 -13.645 1.00 57.47 110 GLU A O 1
ATOM 852 N N . PRO A 1 111 ? 8.635 8.729 -14.703 1.00 53.78 111 PRO A N 1
ATOM 853 C CA . PRO A 1 111 ? 10.003 8.458 -14.296 1.00 53.78 111 PRO A CA 1
ATOM 854 C 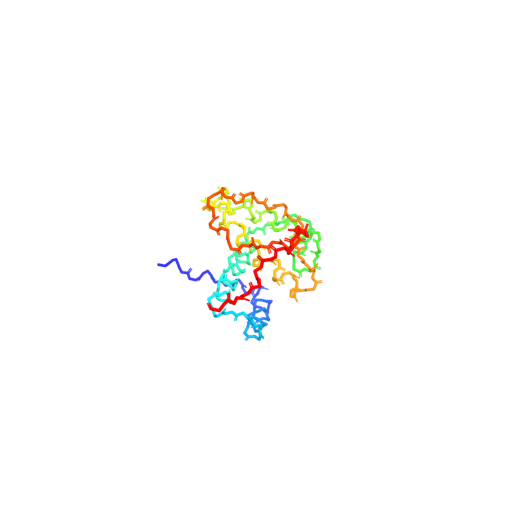C . PRO A 1 111 ? 10.942 9.467 -14.978 1.00 53.78 111 PRO A C 1
ATOM 856 O O . PRO A 1 111 ? 10.649 9.942 -16.076 1.00 53.78 111 PRO A O 1
ATOM 859 N N . PRO A 1 112 ? 12.079 9.827 -14.357 1.00 47.22 112 PRO A N 1
ATOM 860 C CA . PRO A 1 112 ? 13.033 10.711 -15.011 1.00 47.22 112 PRO A CA 1
ATOM 861 C C . PRO A 1 112 ? 13.500 10.062 -16.328 1.00 47.22 112 PRO A C 1
ATOM 863 O O . PRO A 1 112 ? 13.738 8.853 -16.372 1.00 47.22 112 PRO A O 1
ATOM 866 N N . ALA A 1 113 ? 13.613 10.864 -17.394 1.00 56.19 113 ALA A N 1
ATOM 867 C CA . ALA A 1 113 ? 13.820 10.429 -18.786 1.00 56.19 113 ALA A CA 1
ATOM 868 C C . ALA A 1 113 ? 15.087 9.576 -19.042 1.00 56.19 113 ALA A C 1
ATOM 870 O O . ALA A 1 113 ? 15.313 9.106 -20.151 1.00 56.19 113 ALA A O 1
ATOM 871 N N . ASN A 1 114 ? 15.921 9.374 -18.023 1.00 48.78 114 ASN A N 1
ATOM 872 C CA . ASN A 1 114 ? 17.193 8.661 -18.044 1.00 48.78 114 ASN A CA 1
ATOM 873 C C . ASN A 1 114 ? 17.192 7.344 -17.237 1.00 48.78 114 ASN A C 1
ATOM 875 O O . ASN A 1 114 ? 18.262 6.812 -16.938 1.00 48.78 114 ASN A O 1
ATOM 879 N N . ALA A 1 115 ? 16.030 6.788 -16.885 1.00 45.06 115 ALA A N 1
ATOM 880 C CA . ALA A 1 115 ? 15.968 5.406 -16.410 1.00 45.06 115 ALA A CA 1
ATOM 881 C C . ALA A 1 115 ? 16.346 4.440 -17.560 1.00 45.06 115 ALA A C 1
ATOM 883 O O . ALA A 1 115 ? 15.768 4.556 -18.643 1.00 45.06 115 ALA A O 1
ATOM 884 N N . PRO A 1 116 ? 17.288 3.488 -17.378 1.00 40.31 116 PRO A N 1
ATOM 885 C CA . PRO A 1 116 ? 17.628 2.532 -18.427 1.00 40.31 116 PRO A CA 1
ATOM 886 C C . PRO A 1 116 ? 16.397 1.682 -18.759 1.00 40.31 116 PRO A C 1
ATOM 888 O O . PRO A 1 116 ? 15.888 0.927 -17.926 1.00 40.31 116 PRO A O 1
ATOM 891 N N . ALA A 1 117 ? 15.899 1.845 -19.983 1.00 53.50 117 ALA A N 1
ATOM 892 C CA . ALA A 1 117 ? 14.745 1.131 -20.493 1.00 53.50 117 ALA A CA 1
ATOM 893 C C . ALA A 1 117 ? 15.080 -0.360 -20.654 1.00 53.50 117 ALA A C 1
ATOM 895 O O . ALA A 1 117 ? 15.714 -0.762 -21.625 1.00 53.50 117 ALA A O 1
ATOM 896 N N . HIS A 1 118 ? 14.620 -1.193 -19.722 1.00 53.72 118 HIS A N 1
ATOM 897 C CA . HIS A 1 118 ? 14.370 -2.610 -19.997 1.00 53.72 118 HIS A CA 1
ATOM 898 C C . HIS A 1 118 ? 12.854 -2.844 -19.989 1.00 53.72 118 HIS A C 1
ATOM 900 O O . HIS A 1 118 ? 12.278 -3.533 -19.158 1.00 53.72 118 HIS A O 1
ATOM 906 N N . TRP A 1 119 ? 12.162 -2.195 -20.917 1.00 39.16 119 TRP A N 1
ATOM 907 C CA . TRP A 1 119 ? 10.767 -2.507 -21.185 1.00 39.16 119 TRP A CA 1
ATOM 908 C C . TRP A 1 119 ? 10.520 -2.366 -22.680 1.00 39.16 119 TRP A C 1
ATOM 910 O O . TRP A 1 119 ? 10.727 -1.294 -23.243 1.00 39.16 119 TRP A O 1
ATOM 920 N N . GLN A 1 120 ? 10.126 -3.462 -23.326 1.00 48.88 120 GLN A N 1
ATOM 921 C CA . GLN A 1 120 ? 9.681 -3.461 -24.716 1.00 48.88 120 GLN A CA 1
ATOM 922 C C . GLN A 1 120 ? 8.186 -3.787 -24.749 1.00 48.88 120 GLN A C 1
ATOM 924 O O . GLN A 1 120 ? 7.813 -4.907 -24.391 1.00 48.88 120 GLN A O 1
ATOM 929 N N . PRO A 1 121 ? 7.318 -2.860 -25.184 1.00 33.72 121 PRO A N 1
ATOM 930 C CA . PRO A 1 121 ? 5.969 -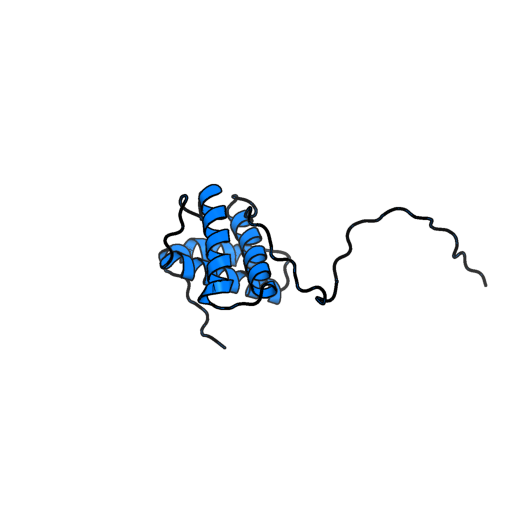3.201 -25.594 1.00 33.72 121 PRO A CA 1
ATOM 931 C C . PRO A 1 121 ? 5.942 -3.686 -27.045 1.00 33.72 121 PRO A C 1
ATOM 933 O O . PRO A 1 121 ? 6.621 -3.148 -27.916 1.00 33.72 121 PRO A O 1
ATOM 936 N N . GLY A 1 122 ? 5.094 -4.691 -27.263 1.00 41.59 122 GLY A N 1
ATOM 937 C CA . GLY A 1 122 ? 4.670 -5.297 -28.524 1.00 41.59 122 GLY A CA 1
ATOM 938 C C . GLY A 1 122 ? 4.996 -4.570 -29.832 1.00 41.59 122 GLY A C 1
ATOM 939 O O . GLY A 1 122 ? 4.504 -3.479 -30.113 1.00 41.59 122 GLY A O 1
ATOM 940 N N . SER A 1 123 ? 5.753 -5.288 -30.664 1.00 46.03 123 SER A N 1
ATOM 941 C CA . SER A 1 123 ? 5.546 -5.469 -32.105 1.00 46.03 123 SER A CA 1
ATOM 942 C C . SER A 1 123 ? 4.615 -4.466 -32.799 1.00 46.03 123 SER A C 1
ATOM 944 O O . SER A 1 123 ? 3.391 -4.620 -32.788 1.00 46.03 123 SER A O 1
ATOM 946 N N . ARG A 1 124 ? 5.208 -3.535 -33.553 1.00 42.22 124 ARG A N 1
ATOM 947 C CA . ARG A 1 124 ? 4.606 -3.081 -34.809 1.00 42.22 124 ARG A CA 1
ATOM 948 C C . ARG A 1 124 ? 5.401 -3.645 -35.972 1.00 42.22 124 ARG A C 1
ATOM 950 O O . ARG A 1 124 ? 6.575 -3.353 -36.166 1.00 42.22 124 ARG A O 1
ATOM 957 N N . SER A 1 125 ? 4.699 -4.504 -36.688 1.00 46.59 125 SER A N 1
ATOM 958 C CA . SER A 1 125 ? 4.970 -5.078 -37.992 1.00 46.59 125 SER A CA 1
ATOM 959 C C . SER A 1 125 ? 5.663 -4.080 -38.920 1.00 46.59 125 SER A C 1
ATOM 961 O O . SER A 1 125 ? 5.145 -2.998 -39.183 1.00 46.59 125 SER A O 1
ATOM 963 N N . GLY A 1 126 ? 6.820 -4.475 -39.441 1.00 35.34 126 GLY A N 1
ATOM 964 C CA . GLY A 1 126 ? 7.590 -3.678 -40.385 1.00 35.34 126 GLY A CA 1
ATOM 965 C C . GLY A 1 126 ? 8.702 -4.502 -41.016 1.00 35.34 126 GLY A C 1
ATOM 966 O O . GLY A 1 126 ? 9.867 -4.295 -40.720 1.00 35.34 126 GLY A O 1
ATOM 967 N N . SER A 1 127 ? 8.316 -5.433 -41.890 1.00 43.00 127 SER A N 1
ATOM 968 C CA . SER A 1 127 ? 9.171 -6.051 -42.912 1.00 43.00 127 SER A CA 1
ATOM 969 C C . SER A 1 127 ? 10.357 -6.904 -42.422 1.00 43.00 127 SER A C 1
ATOM 971 O O . SER A 1 127 ? 11.507 -6.472 -42.373 1.00 43.00 127 SER A O 1
ATOM 973 N N . CYS A 1 128 ? 10.099 -8.193 -42.175 1.00 36.78 128 CYS A N 1
ATOM 974 C CA . CYS A 1 128 ? 11.135 -9.223 -42.266 1.00 36.78 128 CYS A CA 1
ATOM 975 C C . CYS A 1 128 ? 11.530 -9.406 -43.739 1.00 36.78 128 CYS A C 1
ATOM 977 O O . CYS A 1 128 ? 10.980 -10.254 -44.440 1.00 36.78 128 CYS A O 1
ATOM 979 N N . ALA A 1 129 ? 12.504 -8.629 -44.208 1.00 41.56 129 ALA A N 1
ATOM 980 C CA . ALA A 1 129 ? 13.211 -8.922 -45.443 1.00 41.56 129 ALA A CA 1
ATOM 981 C C . ALA A 1 129 ? 14.687 -9.199 -45.141 1.00 41.56 129 ALA A C 1
ATOM 983 O O . ALA A 1 129 ? 15.484 -8.294 -44.932 1.00 41.56 129 ALA A O 1
ATOM 984 N N . ARG A 1 130 ? 15.012 -10.493 -45.250 1.00 44.12 130 ARG A N 1
ATOM 985 C CA . ARG A 1 130 ? 16.261 -11.010 -45.822 1.00 44.12 130 ARG A CA 1
ATOM 986 C C . ARG A 1 130 ? 17.506 -10.961 -44.934 1.00 44.12 130 ARG A C 1
ATOM 988 O O . ARG A 1 130 ? 18.370 -10.121 -45.116 1.00 44.12 130 ARG A O 1
ATOM 995 N N . TRP A 1 131 ? 17.681 -12.026 -44.157 1.00 32.59 131 TRP A N 1
ATOM 996 C CA . TRP A 1 131 ? 18.984 -12.687 -44.046 1.00 32.59 131 TRP A CA 1
ATOM 997 C C . TRP A 1 131 ? 18.778 -14.187 -44.265 1.00 32.59 131 TRP A C 1
ATOM 999 O O . TRP A 1 131 ? 18.421 -14.928 -43.356 1.00 32.59 131 TRP A O 1
ATOM 1009 N N . ARG A 1 132 ? 18.914 -14.614 -45.527 1.00 39.69 132 ARG A N 1
ATOM 1010 C CA . ARG A 1 132 ? 19.184 -16.011 -45.872 1.00 39.69 132 ARG A CA 1
ATOM 1011 C C . ARG A 1 132 ? 20.689 -16.131 -46.063 1.00 39.69 132 ARG A C 1
ATOM 1013 O O . ARG A 1 132 ? 21.259 -15.404 -46.872 1.00 39.69 132 ARG A O 1
ATOM 1020 N N . SER A 1 133 ? 21.271 -17.024 -45.278 1.00 38.94 133 SER A N 1
ATOM 1021 C CA . SER A 1 133 ? 22.642 -17.510 -45.339 1.00 38.94 133 SER A CA 1
ATOM 1022 C C . SER A 1 133 ? 22.980 -18.138 -46.690 1.00 38.94 133 SER A C 1
ATOM 1024 O O . SER A 1 133 ? 22.094 -18.729 -47.311 1.00 38.94 133 SER A O 1
ATOM 1026 N N . ALA A 1 134 ? 24.260 -18.068 -47.067 1.00 30.31 134 ALA A N 1
ATOM 1027 C CA . ALA A 1 134 ? 25.103 -19.165 -47.580 1.00 30.31 134 ALA A CA 1
ATOM 1028 C C . ALA A 1 134 ? 26.345 -18.585 -48.292 1.00 30.31 134 ALA A C 1
ATOM 1030 O O . ALA A 1 134 ? 26.256 -17.472 -48.815 1.00 30.31 134 ALA A O 1
ATOM 1031 N N . PRO A 1 135 ? 27.397 -19.384 -48.518 1.00 47.66 135 PRO A N 1
ATOM 1032 C CA . PRO A 1 135 ? 28.106 -20.296 -47.618 1.00 47.66 135 PRO A CA 1
ATOM 1033 C C . PRO A 1 135 ? 29.496 -19.763 -47.215 1.00 47.66 135 PRO A C 1
ATOM 1035 O O . PRO A 1 135 ? 30.058 -18.917 -47.946 1.00 47.66 135 PRO A O 1
#

Organism: NCBI:txid501010

Foldseek 3Di:
DPPQQDAPPVCVVLLVLVLVVLVVDPDDPVLSVLLSSLVSVLRSVVVVDPFPDDDLLQDLRSVQRSLQVVLVCCCPVVVDDLVVSVSSQVSSQVSSVSSVSHHHPDDGDDDPPPDPDPDDDDDDDDDPDDDDDDD

pLDDT: mean 80.6, std 20.22, range [30.31, 96.31]

Radius of gyration: 19.14 Å; chains: 1; bounding box: 42×36×63 Å

InterPro domains:
  IPR010998 Integrase/recombinase, N-terminal [G3DSA:1.10.150.130] (6-101)
  IPR044068 Core-binding (CB) domain [PS51900] (9-100)

Secondary structure (DSSP, 8-state):
----PPPPGGGHHHHHHHHHHHHHSS--HHHHHHHHHHHHHHHHHHTT---SSS-TTT-HHHHHHHHHHHHHHHHHTS---HHHHHHHHHHHHHHHHHTTS-S---PPPPPPTTS--------------------